Protein AF-A0A4Q6AWI5-F1 (afdb_monomer_lite)

pLDDT: mean 85.68, std 11.4, range [56.88, 97.19]

Foldseek 3Di:
DAQPPDDDDDPPPVVVVDDPVRVVVVVVVVVCCSPPPDPRD

Sequence (41 aa):
MATDLFQSPDYFWLDELLTDEQKLIRETVRNYVKKEISPII

Secondary structure (DSSP, 8-state):
----------TT-HHHHS-HHHHHHHHHHHHHHHHHTS---

Structure (mmCIF, N/CA/C/O backbone):
data_AF-A0A4Q6AWI5-F1
#
_entry.id   AF-A0A4Q6AWI5-F1
#
loop_
_atom_site.group_PDB
_atom_site.id
_atom_site.type_symbol
_atom_site.label_atom_id
_atom_site.label_alt_id
_atom_site.label_comp_id
_atom_site.label_asym_id
_atom_site.label_entity_id
_atom_site.label_seq_id
_atom_site.pdbx_PDB_ins_code
_atom_site.Cartn_x
_atom_site.Cartn_y
_atom_site.Cartn_z
_atom_site.occupancy
_atom_site.B_iso_or_equiv
_atom_site.auth_seq_id
_atom_site.auth_comp_id
_atom_site.auth_asym_id
_atom_site.auth_atom_id
_atom_site.pdbx_PDB_model_num
ATOM 1 N N . MET A 1 1 ? -18.600 1.439 14.010 1.00 59.88 1 MET A N 1
ATOM 2 C CA . MET A 1 1 ? -17.178 1.815 13.899 1.00 59.88 1 MET A CA 1
ATOM 3 C C . MET A 1 1 ? -16.875 1.848 12.422 1.00 59.88 1 MET A C 1
ATOM 5 O O . MET A 1 1 ? -17.106 0.840 11.765 1.00 59.88 1 MET A O 1
ATOM 9 N N . ALA A 1 2 ? -16.538 3.009 11.882 1.00 67.38 2 ALA A N 1
ATOM 10 C CA . ALA A 1 2 ? -16.284 3.146 10.460 1.00 67.38 2 ALA A CA 1
ATOM 11 C C . ALA A 1 2 ? -14.979 2.422 10.099 1.00 67.38 2 ALA A C 1
ATOM 13 O O . ALA A 1 2 ? -13.963 2.552 10.779 1.00 67.38 2 ALA A O 1
ATOM 14 N N . THR A 1 3 ? -15.053 1.561 9.090 1.00 67.12 3 THR A N 1
ATOM 15 C CA . THR A 1 3 ? -13.910 0.817 8.563 1.00 67.12 3 THR A CA 1
ATOM 16 C C . THR A 1 3 ? -13.172 1.692 7.561 1.00 67.12 3 THR A C 1
ATOM 18 O O . THR A 1 3 ? -13.770 2.099 6.565 1.00 67.12 3 THR A O 1
ATOM 21 N N . ASP A 1 4 ? -11.884 1.946 7.791 1.00 71.25 4 ASP A N 1
ATOM 22 C CA . ASP A 1 4 ? -11.030 2.661 6.840 1.00 71.25 4 ASP A CA 1
ATOM 23 C C . ASP A 1 4 ? -10.776 1.816 5.573 1.00 71.25 4 ASP A C 1
ATOM 25 O O . ASP A 1 4 ? -9.894 0.945 5.516 1.00 71.25 4 ASP A O 1
ATOM 29 N N . LEU A 1 5 ? -11.573 2.098 4.540 1.00 78.38 5 LEU A N 1
ATOM 30 C CA . LEU A 1 5 ? -11.483 1.493 3.210 1.00 78.38 5 LEU A CA 1
ATOM 31 C C . LEU A 1 5 ? -10.537 2.254 2.274 1.00 78.38 5 LEU A C 1
ATOM 33 O O . LEU A 1 5 ? -10.438 1.898 1.099 1.00 78.38 5 LEU A O 1
ATOM 37 N N . PHE A 1 6 ? -9.840 3.288 2.754 1.00 82.12 6 PHE A N 1
ATOM 38 C CA . PHE A 1 6 ? -8.952 4.051 1.896 1.00 82.12 6 PHE A CA 1
ATOM 39 C C . PHE A 1 6 ? -7.794 3.176 1.403 1.00 82.12 6 PHE A C 1
ATOM 41 O O . PHE A 1 6 ? -7.131 2.453 2.164 1.00 82.12 6 PHE A O 1
ATOM 48 N N . GLN A 1 7 ? -7.557 3.262 0.096 1.00 80.88 7 GLN A N 1
ATOM 49 C CA . GLN A 1 7 ? -6.390 2.722 -0.578 1.00 80.88 7 GLN A CA 1
ATOM 50 C C . GLN A 1 7 ? -5.762 3.842 -1.397 1.00 80.88 7 GLN A C 1
ATOM 52 O O . GLN A 1 7 ? -6.416 4.452 -2.240 1.00 80.88 7 GLN A O 1
ATOM 57 N N . SER A 1 8 ? -4.485 4.114 -1.135 1.00 82.81 8 SER A N 1
ATOM 58 C CA . SER A 1 8 ? -3.742 5.098 -1.916 1.00 82.81 8 SER A CA 1
ATOM 59 C C . SER A 1 8 ? -3.526 4.565 -3.334 1.00 82.81 8 SER A C 1
ATOM 61 O O . SER A 1 8 ? -2.962 3.475 -3.462 1.00 82.81 8 SER A O 1
ATOM 63 N N . PRO A 1 9 ? -3.909 5.313 -4.383 1.00 88.56 9 PRO A N 1
ATOM 64 C CA . PRO A 1 9 ? -3.547 4.974 -5.754 1.00 88.56 9 PRO A CA 1
ATOM 65 C C . PRO A 1 9 ? -2.032 5.107 -5.970 1.00 88.56 9 PRO A C 1
ATOM 67 O O . PRO A 1 9 ? -1.378 5.944 -5.340 1.00 88.56 9 PRO A O 1
ATOM 70 N N . ASP A 1 10 ? -1.487 4.285 -6.867 1.00 91.19 10 ASP A N 1
ATOM 71 C CA . ASP A 1 10 ? -0.080 4.315 -7.278 1.00 91.19 10 ASP A CA 1
ATOM 72 C C . ASP A 1 10 ? 0.052 4.996 -8.647 1.00 91.19 10 ASP A C 1
ATOM 74 O O . ASP A 1 10 ? -0.112 4.375 -9.694 1.00 91.19 10 ASP A O 1
ATOM 78 N N . TYR A 1 11 ? 0.300 6.305 -8.637 1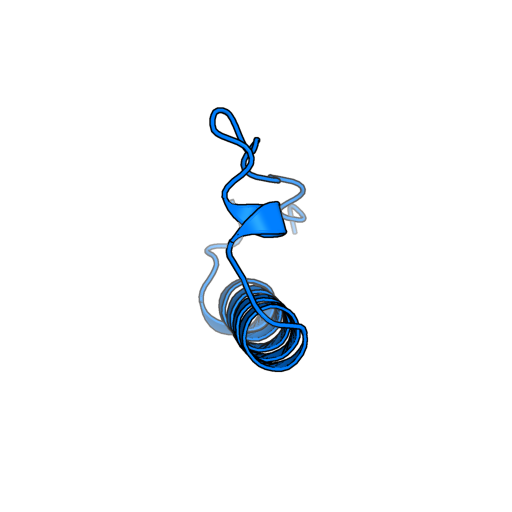.00 93.50 11 TYR A N 1
ATOM 79 C CA . TYR A 1 11 ? 0.361 7.121 -9.855 1.00 93.50 11 TYR A CA 1
ATOM 80 C C . TYR A 1 11 ? 1.624 6.909 -10.696 1.00 93.50 11 TYR A C 1
ATOM 82 O O . TYR A 1 11 ? 1.654 7.321 -11.853 1.00 93.50 11 TYR A O 1
ATOM 90 N N . PHE A 1 12 ? 2.670 6.320 -10.116 1.00 94.12 12 PHE A N 1
ATOM 91 C CA . PHE A 1 12 ? 4.000 6.253 -10.725 1.00 94.12 12 PHE A CA 1
ATOM 92 C C . PHE A 1 12 ? 4.533 4.824 -10.847 1.00 94.12 12 PHE A C 1
ATOM 94 O O . PHE A 1 12 ? 5.725 4.655 -11.090 1.00 94.12 12 PHE A O 1
ATOM 101 N N . TRP A 1 13 ? 3.678 3.811 -10.665 1.00 92.38 13 TRP A N 1
ATOM 102 C CA . TRP A 1 13 ? 4.076 2.399 -10.655 1.00 92.38 13 TRP A CA 1
ATOM 103 C C . TRP A 1 13 ? 5.256 2.113 -9.716 1.00 92.38 13 TRP A C 1
ATOM 105 O O . TRP A 1 13 ? 6.153 1.329 -10.027 1.00 92.38 13 TRP A O 1
ATOM 115 N N . LEU A 1 14 ? 5.258 2.737 -8.535 1.00 91.06 14 LEU A N 1
ATOM 116 C CA . LEU A 1 14 ? 6.289 2.493 -7.527 1.00 91.06 14 LEU A CA 1
ATOM 1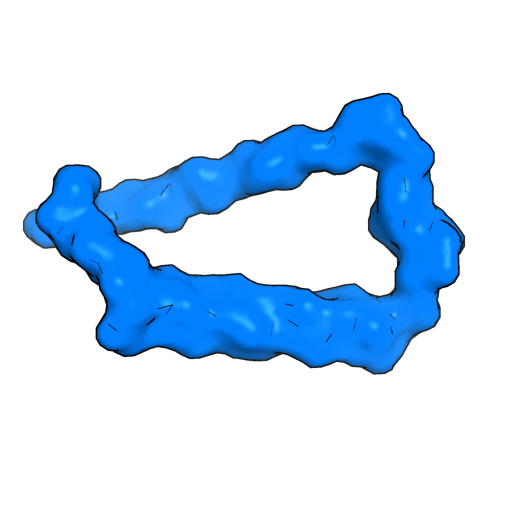17 C C . LEU A 1 14 ? 6.331 1.022 -7.110 1.00 91.06 14 LEU A C 1
ATOM 119 O O . LEU A 1 14 ? 7.397 0.528 -6.749 1.00 91.06 14 LEU A O 1
ATOM 123 N N . ASP A 1 15 ? 5.210 0.305 -7.204 1.00 91.31 15 ASP A N 1
ATOM 124 C CA . ASP A 1 15 ? 5.154 -1.125 -6.903 1.00 91.31 15 ASP A CA 1
ATOM 125 C C . ASP A 1 15 ? 6.066 -1.978 -7.796 1.00 91.31 15 ASP A C 1
ATOM 127 O O . ASP A 1 15 ? 6.513 -3.037 -7.354 1.00 91.31 15 ASP A O 1
ATOM 131 N N . GLU A 1 16 ? 6.398 -1.546 -9.013 1.00 94.56 16 GLU A N 1
ATOM 132 C CA . GLU A 1 16 ? 7.323 -2.289 -9.883 1.00 94.56 16 GLU A CA 1
ATOM 133 C C . GLU A 1 16 ? 8.787 -2.142 -9.457 1.00 94.56 16 GLU A C 1
ATOM 135 O O . GLU A 1 16 ? 9.614 -3.000 -9.757 1.00 94.56 16 GLU A O 1
ATOM 140 N N . LEU A 1 17 ? 9.109 -1.084 -8.710 1.00 95.62 17 LEU A N 1
ATOM 141 C CA . LEU A 1 17 ? 10.466 -0.810 -8.235 1.00 95.62 17 LEU A CA 1
ATOM 142 C C . LEU A 1 17 ? 10.795 -1.545 -6.929 1.00 95.62 17 LEU A C 1
ATOM 144 O O . LEU A 1 17 ? 11.956 -1.579 -6.518 1.00 95.62 17 LEU A O 1
ATOM 148 N N . LEU A 1 18 ? 9.783 -2.102 -6.258 1.00 95.19 18 LEU A N 1
ATOM 149 C CA . LEU A 1 18 ? 9.922 -2.740 -4.953 1.00 95.19 18 LEU A CA 1
ATOM 150 C C . LEU A 1 18 ? 10.102 -4.254 -5.073 1.00 95.19 18 LEU A C 1
ATOM 152 O O . LEU A 1 18 ? 9.389 -4.925 -5.825 1.00 95.19 18 LEU A O 1
ATOM 156 N N . THR A 1 19 ? 10.995 -4.802 -4.250 1.00 97.00 19 THR A N 1
ATOM 157 C CA . THR A 1 19 ? 11.141 -6.254 -4.079 1.00 97.00 19 THR A CA 1
ATOM 158 C C . THR A 1 19 ? 9.951 -6.846 -3.315 1.00 97.00 19 THR A C 1
ATOM 160 O O . THR A 1 19 ? 9.212 -6.136 -2.626 1.00 97.00 19 THR A O 1
ATOM 163 N N . ASP A 1 20 ? 9.778 -8.168 -3.387 1.00 96.31 20 ASP A N 1
ATOM 164 C CA . ASP A 1 20 ? 8.690 -8.866 -2.685 1.00 96.31 20 ASP A CA 1
ATOM 165 C C . ASP A 1 20 ? 8.761 -8.686 -1.161 1.00 96.31 20 ASP A C 1
ATOM 167 O O . ASP A 1 20 ? 7.740 -8.486 -0.503 1.00 96.31 20 ASP A O 1
ATOM 171 N N . GLU A 1 21 ? 9.970 -8.662 -0.595 1.00 97.19 21 GLU A N 1
ATOM 172 C CA . GLU A 1 21 ? 10.182 -8.403 0.833 1.00 97.19 21 GLU A CA 1
ATOM 173 C C . GLU A 1 21 ? 9.718 -6.994 1.230 1.00 97.19 21 GLU A C 1
ATOM 175 O O . GLU A 1 21 ? 9.024 -6.815 2.230 1.00 97.19 21 GLU A O 1
ATOM 180 N N . GLN A 1 22 ? 10.039 -5.979 0.426 1.00 97.06 22 GLN A N 1
ATOM 181 C CA . GLN A 1 22 ? 9.620 -4.602 0.697 1.00 97.06 22 GLN A CA 1
ATOM 182 C C . GLN A 1 22 ? 8.097 -4.453 0.625 1.00 97.06 22 GLN A C 1
ATOM 184 O O . GLN A 1 22 ? 7.498 -3.755 1.450 1.00 97.06 22 GLN A O 1
ATOM 189 N N . LYS A 1 23 ? 7.456 -5.142 -0.327 1.00 94.81 23 LYS A N 1
ATOM 190 C CA . LYS A 1 23 ? 5.992 -5.202 -0.433 1.00 94.81 23 LYS A CA 1
ATOM 191 C C . LYS A 1 23 ? 5.374 -5.848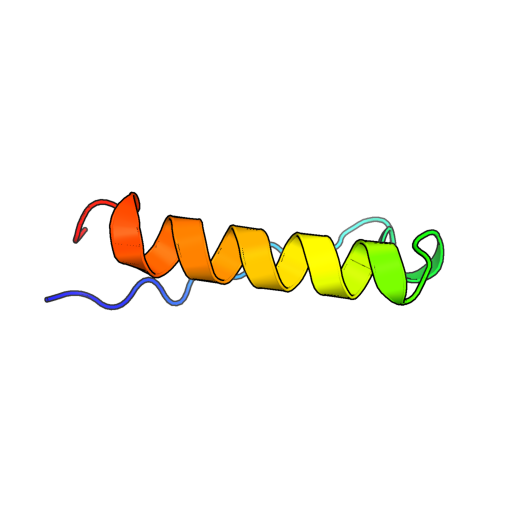 0.807 1.00 94.81 23 LYS A C 1
ATOM 193 O O . LYS A 1 23 ? 4.432 -5.279 1.361 1.00 94.81 23 LYS A O 1
ATOM 198 N N . LEU A 1 24 ? 5.949 -6.954 1.285 1.00 96.06 24 LEU A N 1
ATOM 199 C CA . LEU A 1 24 ? 5.512 -7.655 2.495 1.00 96.06 24 LEU A CA 1
ATOM 200 C C . LEU A 1 24 ? 5.640 -6.782 3.754 1.00 96.06 24 LEU A C 1
ATOM 202 O O . LEU A 1 24 ? 4.704 -6.692 4.555 1.00 96.06 24 LEU A O 1
ATOM 206 N N . ILE A 1 25 ? 6.775 -6.098 3.924 1.00 95.88 25 ILE A N 1
ATOM 207 C CA . ILE A 1 25 ? 6.997 -5.177 5.049 1.00 95.88 25 ILE A CA 1
ATOM 208 C C . ILE A 1 25 ? 5.948 -4.063 5.023 1.00 95.88 25 ILE A C 1
ATOM 210 O O . ILE A 1 25 ? 5.295 -3.791 6.032 1.00 95.88 25 ILE A O 1
ATOM 214 N N . ARG A 1 26 ? 5.739 -3.440 3.858 1.00 93.25 26 ARG A N 1
ATOM 215 C CA . ARG A 1 26 ? 4.750 -2.372 3.683 1.00 93.25 26 ARG A CA 1
ATOM 216 C C . ARG A 1 26 ? 3.339 -2.828 4.044 1.00 93.25 26 ARG A C 1
ATOM 218 O O . ARG A 1 26 ? 2.622 -2.092 4.721 1.00 93.25 26 ARG A O 1
ATOM 225 N N . GLU A 1 27 ? 2.928 -4.004 3.583 1.00 93.12 27 GLU A N 1
ATOM 226 C CA . GLU A 1 27 ? 1.615 -4.572 3.899 1.00 93.12 27 GLU A CA 1
ATOM 227 C C . GLU A 1 27 ? 1.454 -4.796 5.408 1.00 93.12 27 GLU A C 1
ATOM 229 O O . GLU A 1 27 ? 0.466 -4.362 6.004 1.00 93.12 27 GLU A O 1
ATOM 234 N N . THR A 1 28 ? 2.473 -5.374 6.045 1.00 94.44 28 THR A N 1
ATOM 235 C CA . THR A 1 28 ? 2.493 -5.632 7.490 1.00 94.44 28 THR A CA 1
ATOM 236 C C . THR A 1 28 ? 2.339 -4.338 8.294 1.00 94.44 28 THR A C 1
ATOM 238 O O . THR A 1 28 ? 1.517 -4.263 9.210 1.00 94.44 28 THR A O 1
ATOM 241 N N . VAL A 1 29 ? 3.071 -3.284 7.917 1.00 92.38 29 VAL A N 1
ATOM 242 C CA . VAL A 1 29 ? 2.985 -1.965 8.564 1.00 92.38 29 VAL A CA 1
ATOM 243 C C . VAL A 1 29 ? 1.613 -1.329 8.349 1.00 92.38 29 VAL A C 1
ATOM 245 O O . VAL A 1 29 ? 1.030 -0.814 9.301 1.00 92.38 29 VAL A O 1
ATOM 248 N N . ARG A 1 30 ? 1.051 -1.386 7.133 1.00 89.56 30 ARG A N 1
ATOM 249 C CA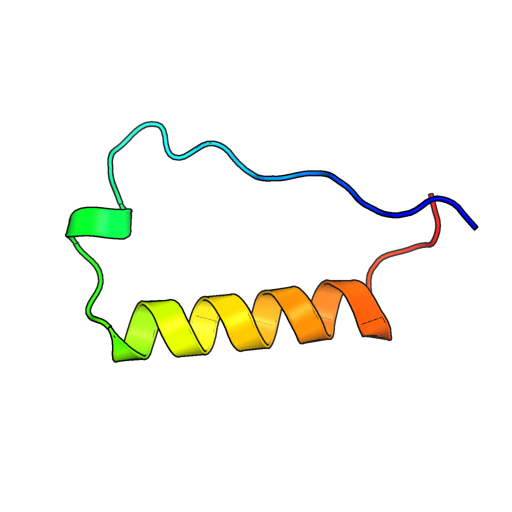 . ARG A 1 30 ? -0.296 -0.854 6.857 1.00 89.56 30 ARG A CA 1
ATOM 250 C C . ARG A 1 30 ? -1.358 -1.529 7.723 1.00 89.56 30 ARG A C 1
ATOM 252 O O . ARG A 1 30 ? -2.198 -0.835 8.287 1.00 89.56 30 ARG A O 1
ATOM 259 N N . ASN A 1 31 ? -1.293 -2.850 7.872 1.00 88.75 31 ASN A N 1
ATOM 260 C CA . ASN A 1 31 ? -2.218 -3.601 8.721 1.00 88.75 31 ASN A CA 1
ATOM 261 C C . ASN A 1 31 ? -2.083 -3.212 10.199 1.00 88.75 31 ASN A C 1
ATOM 263 O O . ASN A 1 31 ? -3.092 -3.003 10.872 1.00 88.75 31 ASN A O 1
ATOM 267 N N . TYR A 1 32 ? -0.851 -3.051 10.690 1.00 89.88 32 TYR A N 1
ATOM 268 C CA . TYR A 1 32 ? -0.592 -2.577 12.050 1.00 89.88 32 TYR A CA 1
ATOM 269 C C . TYR A 1 32 ? -1.170 -1.175 12.288 1.00 89.88 32 TYR A C 1
ATOM 271 O O . TYR A 1 32 ? -1.917 -0.972 13.242 1.00 89.88 32 TYR A O 1
ATOM 279 N N . VAL A 1 33 ? -0.897 -0.226 11.388 1.00 87.12 33 VAL A N 1
ATOM 280 C CA . VAL A 1 33 ? -1.403 1.152 11.488 1.00 87.12 33 VAL A CA 1
ATOM 281 C C . VAL A 1 33 ? -2.931 1.171 11.461 1.00 87.12 33 VAL A C 1
ATOM 283 O O . VAL A 1 33 ? -3.541 1.819 12.307 1.00 87.12 33 VAL A O 1
ATOM 286 N N . LYS A 1 34 ? -3.565 0.427 10.546 1.00 83.38 34 LYS A N 1
ATOM 287 C CA . LYS A 1 34 ? -5.032 0.345 10.461 1.00 83.38 34 LYS A CA 1
ATOM 288 C C . LYS A 1 34 ? -5.672 -0.229 11.723 1.00 83.38 34 LYS A C 1
ATOM 290 O O . LYS A 1 34 ? -6.764 0.192 12.085 1.00 83.38 34 LYS A O 1
ATOM 295 N N . LYS A 1 35 ? -5.005 -1.178 12.380 1.00 83.62 35 LYS A N 1
ATOM 296 C CA . LYS A 1 35 ? -5.518 -1.834 13.584 1.00 83.62 35 LYS A CA 1
ATOM 297 C C . LYS A 1 35 ? -5.297 -1.013 14.857 1.00 83.62 35 LYS A C 1
ATOM 299 O O . LYS A 1 35 ? -6.203 -0.932 15.676 1.00 83.62 35 LYS A O 1
ATOM 304 N N . GLU A 1 36 ? -4.102 -0.456 15.036 1.00 86.25 36 GLU A N 1
ATOM 305 C CA . GLU A 1 36 ? -3.654 0.083 16.330 1.00 86.25 36 GLU A CA 1
ATOM 306 C C . GLU A 1 36 ? -3.639 1.618 16.383 1.00 86.25 36 GLU A C 1
ATOM 308 O O . GLU A 1 36 ? -3.657 2.193 1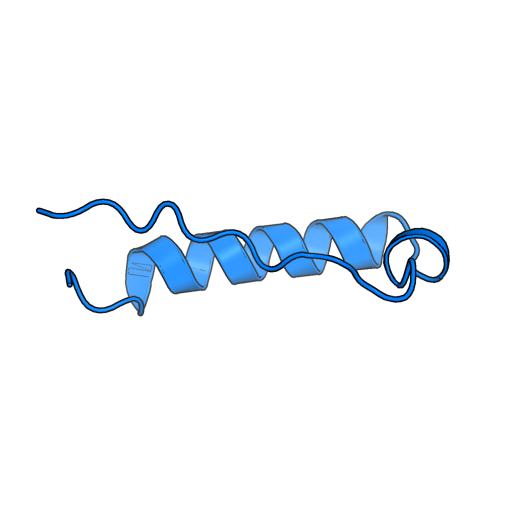7.468 1.00 86.25 36 GLU A O 1
ATOM 313 N N . ILE A 1 37 ? -3.573 2.295 15.229 1.00 82.50 37 ILE A N 1
ATOM 314 C CA . ILE A 1 37 ? -3.304 3.742 15.159 1.00 82.50 37 ILE A CA 1
ATOM 315 C C . ILE A 1 37 ? -4.426 4.505 14.459 1.00 82.50 37 ILE A C 1
ATOM 317 O O . ILE A 1 37 ? -4.714 5.636 14.851 1.00 82.50 37 ILE A O 1
ATOM 321 N N . SER A 1 38 ? -5.037 3.930 13.417 1.00 74.44 38 SER A N 1
ATOM 322 C CA . SER A 1 38 ? -6.013 4.655 12.609 1.00 74.44 38 SER A CA 1
ATOM 323 C C . SER A 1 38 ? -7.172 5.110 13.494 1.00 74.44 38 SER A C 1
ATOM 325 O O . SER A 1 38 ? -7.828 4.266 14.114 1.00 74.44 38 SER A O 1
ATOM 327 N N . PRO A 1 39 ? -7.441 6.426 13.577 1.00 67.12 39 PRO A N 1
ATOM 328 C CA . PRO A 1 39 ? -8.617 6.897 14.279 1.00 67.12 39 PRO A CA 1
ATOM 329 C C . PRO A 1 39 ? -9.845 6.250 13.635 1.00 67.12 39 PRO A C 1
ATOM 331 O O . PRO A 1 39 ? -9.913 6.096 12.414 1.00 67.12 39 PRO A O 1
ATOM 334 N N . ILE A 1 40 ? -10.797 5.820 14.462 1.00 58.56 40 ILE A N 1
ATOM 335 C CA . ILE A 1 40 ? -12.113 5.390 13.986 1.00 58.56 40 ILE A CA 1
ATOM 336 C C . ILE A 1 40 ? -12.804 6.671 13.496 1.00 58.56 40 ILE A C 1
ATOM 338 O O . ILE A 1 40 ? -13.375 7.391 14.314 1.00 58.56 40 ILE A O 1
ATOM 342 N N . ILE A 1 41 ? -12.665 7.000 12.207 1.00 56.88 41 ILE A N 1
ATOM 343 C CA . ILE A 1 41 ? -13.323 8.148 11.557 1.00 56.88 41 ILE A CA 1
ATOM 344 C C . ILE A 1 41 ? -14.601 7.663 10.892 1.00 56.88 41 ILE A C 1
ATOM 346 O O . ILE A 1 41 ? -14.465 6.887 9.923 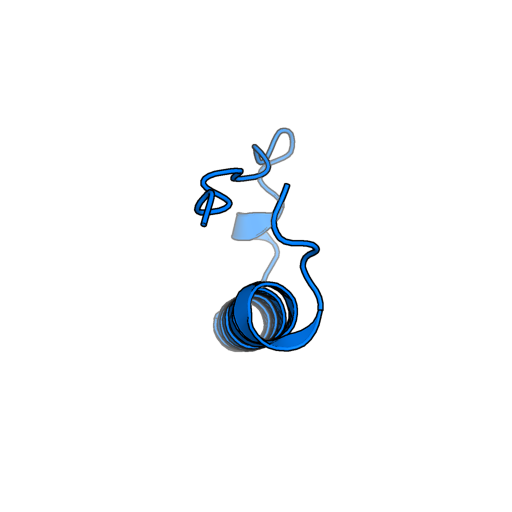1.00 56.88 41 ILE A O 1
#

Radius of gyration: 12.28 Å; chains: 1; bounding box: 28×17×27 Å